Protein AF-A0A9D9Y872-F1 (afdb_monomer_lite)

Radius of gyration: 35.46 Å; chains: 1; bounding box: 82×19×94 Å

Secondary structure (DSSP, 8-state):
-HHHHHHHHHHHHHHHHHHHHHHHHHSTTSHHHHHHHHHHHHHHHHHHHHHHHHHHHHHHHHHHHHH-HHHHHHHHHHHS----TT--------

Sequence (94 aa):
MRYVWSRFIVMVLAIEGAGFVLYYNFGPRGIQKLQELQNIKVATQADIIKIQQENDSLKEQIEEWKTDLFLQEKFAREKLAMQKENETIYFIKN

Structure (mmCIF, N/CA/C/O backbone):
data_AF-A0A9D9Y872-F1
#
_entry.id   AF-A0A9D9Y872-F1
#
loop_
_atom_site.group_PDB
_atom_site.id
_atom_site.type_symbol
_atom_site.label_atom_id
_atom_site.label_alt_id
_atom_site.label_comp_id
_atom_site.label_asym_id
_atom_site.label_entity_id
_atom_site.label_seq_id
_atom_site.pdbx_PDB_ins_code
_atom_site.Cartn_x
_atom_site.Cartn_y
_atom_site.Cartn_z
_atom_site.occupancy
_atom_site.B_iso_or_equiv
_atom_site.auth_seq_id
_atom_site.auth_comp_id
_atom_site.auth_asym_id
_atom_site.auth_atom_id
_atom_site.pdbx_PDB_model_num
ATOM 1 N N . MET A 1 1 ? 40.125 -0.624 -48.413 1.00 60.12 1 MET A N 1
ATOM 2 C CA . MET A 1 1 ? 40.307 -0.260 -46.984 1.00 60.12 1 MET A CA 1
ATOM 3 C C . MET A 1 1 ? 39.238 0.689 -46.435 1.00 60.12 1 MET A C 1
ATOM 5 O O . MET A 1 1 ? 38.715 0.394 -45.370 1.00 60.12 1 MET A O 1
ATOM 9 N N . ARG A 1 2 ? 38.846 1.770 -47.134 1.00 69.19 2 ARG A N 1
ATOM 10 C CA . ARG A 1 2 ? 37.881 2.779 -46.628 1.00 69.19 2 ARG A CA 1
ATOM 11 C C . ARG A 1 2 ? 36.504 2.221 -46.202 1.00 69.19 2 ARG A C 1
ATOM 13 O O . ARG A 1 2 ? 35.942 2.666 -45.210 1.00 69.19 2 ARG A O 1
ATOM 20 N N . TYR A 1 3 ? 36.000 1.199 -46.898 1.00 71.56 3 TYR A N 1
ATOM 21 C CA . TYR A 1 3 ? 34.716 0.550 -46.582 1.00 71.56 3 TYR A CA 1
ATOM 22 C C . TYR A 1 3 ? 34.740 -0.333 -45.323 1.00 71.56 3 TYR A C 1
ATOM 24 O O . TYR A 1 3 ? 33.711 -0.507 -44.681 1.00 71.56 3 TYR A O 1
ATOM 32 N N . VAL A 1 4 ? 35.901 -0.878 -44.944 1.00 80.94 4 VAL A N 1
ATOM 33 C CA . VAL A 1 4 ? 36.021 -1.759 -43.765 1.00 80.94 4 VAL A CA 1
ATOM 34 C C . VAL A 1 4 ? 35.938 -0.937 -42.478 1.00 80.94 4 VAL A C 1
ATOM 36 O O . VAL A 1 4 ? 35.230 -1.310 -41.550 1.00 80.94 4 VAL A O 1
ATOM 39 N N . TRP A 1 5 ? 36.572 0.238 -42.473 1.00 80.19 5 TRP A N 1
ATOM 40 C CA . TRP A 1 5 ? 36.513 1.199 -41.370 1.00 80.19 5 TRP A CA 1
ATOM 41 C C . TRP A 1 5 ? 35.103 1.741 -41.125 1.00 80.19 5 TRP A C 1
ATOM 43 O O . TRP A 1 5 ? 34.650 1.788 -39.985 1.00 80.19 5 TRP A O 1
ATOM 53 N N . SER A 1 6 ? 34.372 2.076 -42.192 1.00 85.06 6 SER A N 1
ATOM 54 C CA . SER A 1 6 ? 32.980 2.527 -42.076 1.00 85.06 6 SER A CA 1
ATOM 55 C C . SER A 1 6 ? 32.075 1.454 -41.456 1.00 85.06 6 SER A C 1
ATOM 57 O O . SER A 1 6 ? 31.276 1.767 -40.577 1.00 85.06 6 SER A O 1
ATOM 59 N N . ARG 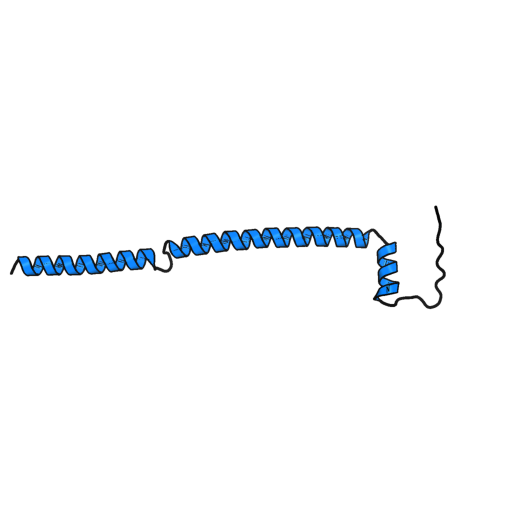A 1 7 ? 32.244 0.179 -41.832 1.00 88.69 7 ARG A N 1
ATOM 60 C CA . ARG A 1 7 ? 31.471 -0.934 -41.250 1.00 88.69 7 ARG A CA 1
ATOM 61 C C . ARG A 1 7 ? 31.799 -1.172 -39.777 1.00 88.69 7 ARG A C 1
ATOM 63 O O . ARG A 1 7 ? 30.896 -1.486 -39.010 1.00 88.69 7 ARG A O 1
ATOM 70 N N . PHE A 1 8 ? 33.057 -0.992 -39.380 1.00 91.50 8 PHE A N 1
ATOM 71 C CA . PHE A 1 8 ? 33.464 -1.074 -37.976 1.00 91.50 8 PHE A CA 1
ATOM 72 C C . PHE A 1 8 ? 32.809 0.013 -37.121 1.00 91.50 8 PHE A C 1
ATOM 74 O O . PHE A 1 8 ? 32.233 -0.299 -36.084 1.00 91.50 8 PHE A O 1
ATOM 81 N N . ILE A 1 9 ? 32.827 1.266 -37.584 1.00 92.38 9 ILE A N 1
ATOM 82 C CA . ILE A 1 9 ? 32.211 2.392 -36.864 1.00 92.38 9 ILE A CA 1
ATOM 83 C C . ILE A 1 9 ? 30.702 2.173 -36.696 1.00 92.38 9 ILE A C 1
ATOM 85 O O . ILE A 1 9 ? 30.167 2.368 -35.608 1.00 92.38 9 ILE A O 1
ATOM 89 N N . VAL A 1 10 ? 30.018 1.706 -37.745 1.00 92.88 10 VAL A N 1
ATOM 90 C CA . VAL A 1 10 ? 28.579 1.403 -37.677 1.00 92.88 10 VAL A CA 1
ATOM 91 C C . VAL A 1 10 ? 28.287 0.270 -36.689 1.00 92.88 10 VAL A C 1
ATOM 93 O O . VAL A 1 10 ? 27.307 0.355 -35.957 1.00 92.88 10 VAL A O 1
ATOM 96 N N . MET A 1 11 ? 29.132 -0.764 -36.619 1.00 93.31 11 MET A N 1
ATOM 97 C CA . MET A 1 11 ? 28.958 -1.847 -35.643 1.00 93.31 11 MET A CA 1
ATOM 98 C C . MET A 1 11 ? 29.124 -1.362 -34.200 1.00 93.31 11 MET A C 1
ATOM 100 O O . MET A 1 11 ? 28.323 -1.739 -33.350 1.00 93.31 11 MET A O 1
ATOM 104 N N . VAL A 1 12 ? 30.103 -0.497 -33.922 1.00 94.56 12 VAL A N 1
ATOM 105 C CA . VAL A 1 12 ? 30.284 0.075 -32.575 1.00 94.56 12 VAL A CA 1
ATOM 106 C C . VAL A 1 12 ? 29.079 0.932 -32.182 1.00 94.56 12 VAL A C 1
ATOM 108 O O . VAL A 1 12 ? 28.514 0.729 -31.111 1.00 94.56 12 VAL A O 1
ATOM 111 N N . LEU A 1 13 ? 28.614 1.808 -33.077 1.00 94.12 13 LEU A N 1
ATOM 112 C CA . LEU A 1 13 ? 27.431 2.638 -32.827 1.00 94.12 13 LEU A CA 1
ATOM 113 C C . LEU A 1 13 ? 26.158 1.805 -32.632 1.00 94.12 13 LEU A C 1
ATOM 115 O O . LEU A 1 13 ? 25.322 2.142 -31.798 1.00 94.12 13 LEU A O 1
ATOM 119 N N . ALA A 1 14 ? 26.008 0.705 -33.371 1.00 94.00 14 ALA A N 1
ATOM 120 C CA . ALA A 1 14 ? 24.878 -0.202 -33.199 1.00 94.00 14 ALA A CA 1
ATOM 121 C C . ALA A 1 14 ? 24.899 -0.888 -31.823 1.00 94.00 14 ALA A C 1
ATOM 123 O O . ALA A 1 14 ? 23.849 -1.034 -31.200 1.00 94.00 14 ALA A O 1
ATOM 124 N N . ILE A 1 15 ? 26.081 -1.274 -31.331 1.00 95.00 15 ILE A N 1
ATOM 125 C CA . ILE A 1 15 ? 26.245 -1.887 -30.007 1.00 95.00 15 ILE A CA 1
ATOM 126 C C . ILE A 1 15 ? 25.946 -0.872 -28.899 1.00 95.00 15 ILE A C 1
ATOM 128 O O . ILE A 1 15 ? 25.200 -1.191 -27.975 1.00 95.00 15 ILE A O 1
ATOM 132 N N . GLU A 1 16 ? 26.464 0.353 -29.000 1.00 93.19 16 GLU A N 1
ATOM 133 C CA . GLU A 1 16 ? 26.164 1.417 -28.033 1.00 93.19 16 GLU A CA 1
ATOM 134 C C . GLU A 1 16 ? 24.677 1.780 -28.033 1.00 93.19 16 GLU A C 1
ATOM 136 O O . GLU A 1 16 ? 24.062 1.878 -26.971 1.00 93.19 16 GLU A O 1
ATOM 141 N N . GLY A 1 17 ? 24.070 1.902 -29.217 1.00 93.31 17 GLY A N 1
ATOM 142 C CA . GLY A 1 17 ? 22.640 2.158 -29.358 1.00 93.31 17 GLY A CA 1
ATOM 143 C C . GLY A 1 17 ? 21.790 1.046 -28.742 1.00 93.31 17 GLY A C 1
ATOM 144 O O . GLY A 1 17 ? 20.854 1.325 -27.993 1.00 93.31 17 GLY A O 1
ATOM 145 N N . ALA A 1 18 ? 22.145 -0.218 -28.983 1.00 92.31 18 ALA A N 1
ATOM 146 C CA . ALA A 1 18 ? 21.470 -1.357 -28.368 1.00 92.31 18 ALA A CA 1
ATOM 147 C C . ALA A 1 18 ? 21.633 -1.361 -26.838 1.00 92.31 18 ALA A C 1
ATOM 149 O O . ALA A 1 18 ? 20.656 -1.567 -26.117 1.00 92.31 18 ALA A O 1
ATOM 150 N N . GLY A 1 19 ? 22.837 -1.069 -26.336 1.00 89.94 19 GLY A N 1
ATOM 151 C CA . GLY A 1 19 ? 23.107 -0.935 -24.905 1.00 89.94 19 GLY A CA 1
ATOM 152 C C . GLY A 1 19 ? 22.272 0.170 -24.257 1.00 89.94 19 GLY A C 1
ATOM 153 O O . GLY A 1 19 ? 21.685 -0.042 -23.197 1.00 89.94 19 GLY A O 1
ATOM 154 N N . PHE A 1 20 ? 22.139 1.317 -24.925 1.00 88.19 20 PHE A N 1
ATOM 155 C CA . PHE A 1 20 ? 21.313 2.428 -24.458 1.00 88.19 20 PHE A CA 1
ATOM 156 C C . PHE A 1 20 ? 19.828 2.055 -24.401 1.00 88.19 20 PHE A C 1
ATOM 158 O O . PHE A 1 20 ? 19.166 2.327 -23.401 1.00 88.19 20 PHE A O 1
ATOM 165 N N . VAL A 1 21 ? 19.302 1.381 -25.429 1.00 86.25 21 VAL A N 1
ATOM 166 C CA . VAL A 1 21 ? 17.900 0.932 -25.462 1.00 86.25 21 VAL A CA 1
ATOM 167 C C . VAL A 1 21 ? 17.615 -0.084 -24.357 1.00 86.25 21 VAL A C 1
ATOM 169 O O . VAL A 1 21 ? 16.592 0.027 -23.674 1.00 86.25 21 VAL A O 1
ATOM 172 N N . LEU A 1 22 ? 18.514 -1.046 -24.140 1.00 85.38 22 LEU A N 1
ATOM 173 C CA . LEU A 1 22 ? 18.375 -2.031 -23.067 1.00 85.38 22 LEU A CA 1
ATOM 174 C C . LEU A 1 22 ? 18.439 -1.368 -21.690 1.00 85.38 22 LEU A C 1
ATOM 176 O O . LEU A 1 22 ? 17.587 -1.638 -20.848 1.00 85.38 22 LEU A O 1
ATOM 180 N N . TYR A 1 23 ? 19.386 -0.455 -21.474 1.00 83.62 23 TYR A N 1
ATOM 181 C CA . TYR A 1 23 ? 19.506 0.276 -20.215 1.00 83.62 23 TYR A CA 1
ATOM 182 C C . TYR A 1 23 ? 18.311 1.203 -19.955 1.00 83.62 23 TYR A C 1
ATOM 184 O O . TYR A 1 23 ? 17.854 1.326 -18.823 1.00 83.62 23 TYR A O 1
ATOM 192 N N . TYR A 1 24 ? 17.754 1.829 -20.991 1.00 81.31 24 TYR A N 1
ATOM 193 C CA . TYR A 1 24 ? 16.576 2.684 -20.857 1.00 81.31 24 TYR A CA 1
ATOM 194 C C . TYR A 1 24 ? 15.313 1.885 -20.493 1.00 81.31 24 TYR A C 1
ATOM 196 O O . TYR A 1 24 ? 14.514 2.329 -19.668 1.00 81.31 24 TYR A O 1
ATOM 204 N N . ASN A 1 25 ? 15.144 0.687 -21.066 1.00 76.00 25 ASN A N 1
ATOM 205 C CA . ASN A 1 25 ? 13.982 -0.163 -20.796 1.00 76.00 25 ASN A CA 1
ATOM 206 C C . ASN A 1 25 ? 14.102 -0.949 -19.479 1.00 76.00 25 ASN A C 1
ATOM 208 O O . ASN A 1 25 ? 13.146 -0.976 -18.707 1.00 76.00 25 ASN A O 1
ATOM 212 N N . PHE A 1 26 ? 15.264 -1.554 -19.213 1.00 77.12 26 PHE A N 1
ATOM 213 C CA . PHE A 1 26 ? 15.499 -2.466 -18.081 1.00 77.12 26 PHE A CA 1
ATOM 214 C C . PHE A 1 26 ? 16.341 -1.860 -16.952 1.00 77.12 26 PHE A C 1
ATOM 216 O O . PHE A 1 26 ? 16.674 -2.540 -15.982 1.00 77.12 26 PHE A O 1
ATOM 223 N N . GLY A 1 27 ? 16.723 -0.589 -17.061 1.00 75.69 27 GLY A N 1
ATOM 224 C CA . GLY A 1 27 ? 17.487 0.085 -16.023 1.00 75.69 27 GLY A CA 1
ATOM 225 C C . GLY A 1 27 ? 16.677 0.309 -14.740 1.00 75.69 27 GLY A C 1
ATOM 226 O O . GLY A 1 27 ? 15.445 0.331 -14.756 1.00 75.69 27 GLY A O 1
ATOM 227 N N . PRO A 1 28 ? 17.355 0.585 -13.615 1.00 66.44 28 PRO A N 1
ATOM 228 C CA . PRO A 1 28 ? 16.722 0.801 -12.308 1.00 66.44 28 PRO A CA 1
ATOM 229 C C . PRO A 1 28 ? 15.787 2.025 -12.248 1.00 66.44 28 PRO A C 1
ATOM 231 O O . PRO A 1 28 ? 15.022 2.169 -11.299 1.00 66.44 28 PRO A O 1
ATOM 234 N N . ARG A 1 29 ? 15.837 2.910 -13.252 1.00 68.19 29 ARG A N 1
ATOM 235 C CA . ARG A 1 29 ? 14.922 4.053 -13.438 1.00 68.19 29 ARG A CA 1
ATOM 236 C C . ARG A 1 29 ? 14.071 3.931 -14.710 1.00 68.19 29 ARG A C 1
ATOM 238 O O . ARG A 1 29 ? 13.550 4.931 -15.192 1.00 68.19 29 ARG A O 1
ATOM 245 N N . GLY A 1 30 ? 13.989 2.732 -15.284 1.00 73.62 30 GLY A N 1
ATOM 246 C CA . GLY A 1 30 ? 13.246 2.473 -16.510 1.00 73.62 30 GLY A CA 1
ATOM 247 C C . GLY A 1 30 ? 11.735 2.612 -16.328 1.00 73.62 30 GLY A C 1
ATOM 248 O O . GLY A 1 30 ? 11.209 2.678 -15.212 1.00 73.62 30 GLY A O 1
ATOM 249 N N . ILE A 1 31 ? 11.025 2.611 -17.455 1.00 74.56 31 ILE A N 1
ATOM 250 C CA . ILE A 1 31 ? 9.561 2.761 -17.521 1.00 74.56 31 ILE A CA 1
ATOM 251 C C . ILE A 1 31 ? 8.848 1.684 -16.688 1.00 74.56 31 ILE A C 1
ATOM 253 O O . ILE A 1 31 ? 7.857 1.976 -16.020 1.00 74.56 31 ILE A O 1
ATOM 257 N N . GLN A 1 32 ? 9.389 0.463 -16.655 1.00 77.81 32 GLN A N 1
ATOM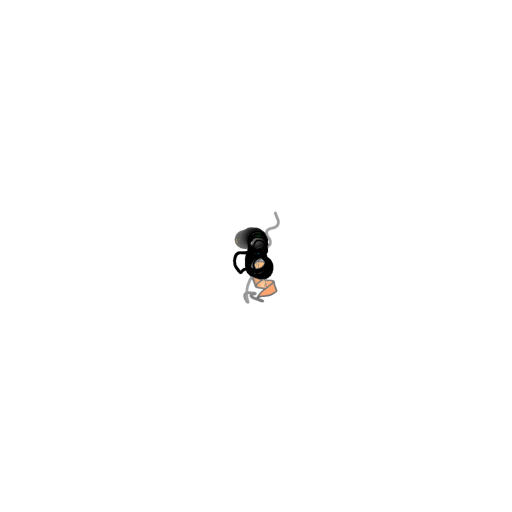 258 C CA . GLN A 1 32 ? 8.846 -0.630 -15.843 1.00 77.81 32 GLN A CA 1
ATOM 259 C C . GLN A 1 32 ? 8.845 -0.293 -14.349 1.00 77.81 32 GLN A C 1
ATOM 261 O O . GLN A 1 32 ? 7.853 -0.537 -13.664 1.00 77.81 32 GLN A O 1
ATOM 266 N N . LYS A 1 33 ? 9.917 0.332 -13.842 1.00 81.25 33 LYS A N 1
ATOM 267 C CA . LYS A 1 33 ? 9.999 0.682 -12.422 1.00 81.25 33 LYS A CA 1
ATOM 268 C C . LYS A 1 33 ? 9.014 1.785 -12.055 1.00 81.25 33 LYS A C 1
ATOM 270 O O . LYS A 1 33 ? 8.444 1.750 -10.970 1.00 81.25 33 LYS A O 1
ATOM 275 N N . LEU A 1 34 ? 8.779 2.734 -12.962 1.00 82.94 34 LEU A N 1
ATOM 276 C CA . LEU A 1 34 ? 7.762 3.771 -12.777 1.00 82.94 34 LEU A CA 1
ATOM 277 C C . LEU A 1 34 ? 6.353 3.174 -12.692 1.00 82.94 34 LEU A C 1
ATOM 279 O O . LEU A 1 34 ? 5.589 3.566 -11.814 1.00 82.94 34 LEU A O 1
ATOM 283 N N . GLN A 1 35 ? 6.029 2.200 -13.547 1.00 84.56 35 GLN A N 1
ATOM 284 C CA . GLN A 1 35 ? 4.747 1.491 -13.482 1.00 84.56 35 GLN A CA 1
ATOM 285 C C . GLN A 1 35 ? 4.606 0.685 -12.186 1.00 84.56 35 GLN A C 1
ATOM 287 O O . GLN A 1 35 ? 3.565 0.744 -11.538 1.00 84.56 35 GLN A O 1
ATOM 292 N N . GLU A 1 36 ? 5.660 -0.016 -11.765 1.00 87.31 36 GLU A N 1
ATOM 293 C CA . GLU A 1 36 ? 5.679 -0.746 -10.494 1.00 87.31 36 GLU A CA 1
ATOM 294 C C . GLU A 1 36 ? 5.454 0.201 -9.304 1.00 87.31 36 GLU A C 1
ATOM 296 O O . GLU A 1 36 ? 4.580 -0.041 -8.477 1.00 87.31 36 GLU A O 1
ATOM 301 N N . LEU A 1 37 ? 6.174 1.327 -9.257 1.00 86.75 37 LEU A N 1
ATOM 302 C CA . LEU A 1 37 ? 6.014 2.363 -8.231 1.00 86.75 37 LEU A CA 1
ATOM 303 C C . LEU A 1 37 ? 4.598 2.946 -8.215 1.00 86.75 37 LEU A C 1
ATOM 305 O O . LEU A 1 37 ? 4.042 3.183 -7.143 1.00 86.75 37 LEU A O 1
ATOM 309 N N . GLN A 1 38 ? 4.002 3.169 -9.386 1.00 90.00 38 GLN A N 1
ATOM 310 C CA . GLN A 1 38 ? 2.636 3.667 -9.492 1.00 90.00 38 GLN A CA 1
ATOM 311 C C . GLN A 1 38 ? 1.623 2.644 -8.969 1.00 90.00 38 GLN A C 1
ATOM 313 O O . GLN A 1 38 ? 0.733 3.014 -8.204 1.00 90.00 38 GLN A O 1
ATOM 318 N N . ASN A 1 39 ? 1.788 1.367 -9.313 1.00 90.88 39 ASN A N 1
ATOM 319 C CA . ASN A 1 39 ? 0.931 0.291 -8.818 1.00 90.88 39 ASN A CA 1
ATOM 320 C C . ASN A 1 39 ? 1.054 0.126 -7.300 1.00 90.88 39 ASN A C 1
ATOM 322 O O . ASN A 1 39 ? 0.036 0.032 -6.619 1.00 90.88 39 ASN A O 1
ATOM 326 N N . ILE A 1 40 ? 2.278 0.169 -6.761 1.00 92.75 40 ILE A N 1
ATOM 327 C CA . ILE A 1 40 ? 2.522 0.136 -5.312 1.00 92.75 40 ILE A CA 1
ATOM 328 C C . ILE A 1 40 ? 1.826 1.318 -4.640 1.00 92.75 40 ILE A C 1
ATOM 330 O O . ILE A 1 40 ? 1.099 1.124 -3.673 1.00 92.75 40 ILE A O 1
ATOM 334 N N . LYS A 1 41 ? 1.970 2.533 -5.180 1.00 93.31 41 LYS A N 1
ATOM 335 C CA . LYS A 1 41 ? 1.305 3.722 -4.634 1.00 93.31 41 LYS A CA 1
ATOM 336 C C . LYS A 1 41 ? -0.215 3.548 -4.578 1.00 93.31 41 LYS A C 1
ATOM 338 O O . LYS A 1 41 ? -0.822 3.888 -3.568 1.00 93.31 41 LYS A O 1
ATOM 343 N N . VAL A 1 42 ? -0.825 3.041 -5.650 1.00 94.19 42 VAL A N 1
ATOM 344 C CA . VAL A 1 42 ? -2.277 2.805 -5.707 1.00 94.19 42 VAL A CA 1
ATOM 345 C C . VAL A 1 42 ? -2.700 1.747 -4.687 1.00 94.19 42 VAL A C 1
ATOM 347 O O . VAL A 1 42 ? -3.657 1.980 -3.952 1.00 94.19 42 VAL A O 1
ATOM 350 N N . ALA A 1 43 ? -1.974 0.631 -4.596 1.00 94.19 43 ALA A N 1
ATOM 351 C CA . ALA A 1 43 ? -2.254 -0.429 -3.629 1.00 94.19 43 ALA A CA 1
ATOM 352 C C . ALA A 1 43 ? -2.148 0.081 -2.184 1.00 94.19 43 ALA A C 1
ATOM 354 O O . ALA A 1 43 ? -3.094 -0.041 -1.415 1.00 94.19 43 ALA A O 1
ATOM 355 N N . THR A 1 44 ? -1.051 0.761 -1.842 1.00 93.50 44 THR A N 1
ATOM 356 C CA . THR A 1 44 ? -0.850 1.334 -0.505 1.00 93.50 44 THR A CA 1
ATOM 357 C C . THR A 1 44 ? -1.923 2.366 -0.163 1.00 93.50 44 THR A C 1
ATOM 359 O O . THR A 1 44 ? -2.395 2.415 0.968 1.00 93.50 44 THR A O 1
ATOM 362 N N . GLN A 1 45 ? -2.352 3.181 -1.129 1.00 94.44 45 GLN A N 1
ATOM 363 C CA . GLN A 1 45 ? -3.433 4.137 -0.902 1.00 94.44 45 GLN A CA 1
ATOM 364 C C . GLN A 1 45 ? -4.773 3.440 -0.626 1.00 94.44 45 GLN A C 1
ATOM 366 O O . GLN A 1 45 ? -5.530 3.903 0.229 1.00 94.44 45 GLN A O 1
ATOM 371 N N . ALA A 1 46 ? -5.065 2.342 -1.325 1.00 94.25 46 ALA A N 1
ATOM 372 C CA . ALA A 1 46 ? -6.254 1.534 -1.073 1.00 94.25 46 ALA A CA 1
ATOM 373 C C . ALA A 1 46 ? -6.212 0.893 0.324 1.00 94.25 46 ALA A C 1
ATOM 375 O O . ALA A 1 46 ? -7.207 0.947 1.046 1.00 94.25 46 ALA A O 1
ATOM 376 N N . ASP A 1 47 ? -5.053 0.376 0.736 1.00 94.31 47 ASP A N 1
ATOM 377 C CA . ASP A 1 47 ? -4.858 -0.199 2.070 1.00 94.31 47 ASP A CA 1
ATOM 378 C C . ASP A 1 47 ? -5.061 0.843 3.174 1.00 94.31 47 ASP A C 1
ATOM 380 O O . ASP A 1 47 ? -5.743 0.570 4.160 1.00 94.31 47 ASP A O 1
ATOM 384 N N . ILE A 1 48 ? -4.547 2.065 2.989 1.00 94.81 48 ILE A N 1
ATOM 385 C CA . ILE A 1 48 ? -4.777 3.177 3.925 1.00 94.81 48 ILE A CA 1
ATOM 386 C C . ILE A 1 48 ? -6.274 3.446 4.080 1.00 94.81 48 ILE A C 1
ATOM 388 O O . ILE A 1 48 ? -6.757 3.560 5.204 1.00 94.81 48 ILE A O 1
ATOM 392 N N . ILE A 1 49 ? -7.017 3.533 2.972 1.00 95.25 49 ILE A N 1
ATOM 393 C CA . ILE A 1 49 ? -8.463 3.796 3.013 1.00 95.25 49 ILE A CA 1
ATOM 394 C C . ILE A 1 49 ? -9.190 2.670 3.750 1.00 95.25 49 ILE A C 1
ATOM 396 O O . ILE A 1 49 ? -10.027 2.946 4.608 1.00 95.25 49 ILE A O 1
ATOM 400 N N . LYS A 1 50 ? -8.847 1.414 3.459 1.00 95.06 50 LYS A N 1
ATOM 401 C CA . LYS A 1 50 ? -9.453 0.250 4.108 1.00 95.06 50 LYS A CA 1
ATOM 402 C C . LYS A 1 50 ? -9.199 0.249 5.617 1.00 95.06 50 LYS A C 1
ATOM 404 O O . LYS A 1 50 ? -10.139 0.128 6.395 1.00 95.06 50 LYS A O 1
ATOM 409 N N . ILE A 1 51 ? -7.949 0.444 6.032 1.00 94.88 51 ILE A N 1
ATOM 410 C CA . ILE A 1 51 ? -7.569 0.487 7.451 1.00 94.88 51 ILE A CA 1
ATOM 411 C C . ILE A 1 51 ? -8.254 1.659 8.162 1.00 94.88 51 ILE A C 1
ATOM 413 O O . ILE A 1 51 ? -8.664 1.531 9.314 1.00 94.88 51 ILE A O 1
ATOM 417 N N . GLN A 1 52 ? -8.396 2.801 7.489 1.00 94.38 52 GLN A N 1
ATOM 418 C CA . GLN A 1 52 ? -9.088 3.957 8.048 1.00 94.38 52 GLN A CA 1
ATOM 419 C C . GLN A 1 52 ? -10.569 3.647 8.304 1.00 94.38 52 GLN A C 1
ATOM 421 O O . GLN A 1 52 ? -11.063 3.914 9.395 1.00 94.38 52 GLN A O 1
ATOM 426 N N . GLN A 1 53 ? -11.246 3.015 7.341 1.00 94.31 53 GLN A N 1
ATOM 427 C CA . GLN A 1 53 ? -12.642 2.588 7.484 1.00 94.31 53 GLN A CA 1
ATOM 428 C C . GLN A 1 53 ? -12.825 1.565 8.611 1.00 94.31 53 GLN A C 1
ATOM 430 O O . GLN A 1 53 ? -13.769 1.673 9.392 1.00 94.31 53 GLN A O 1
ATOM 435 N N . GLU A 1 54 ? -11.912 0.598 8.732 1.00 94.12 54 GLU A N 1
ATOM 436 C CA . GLU A 1 54 ? -11.921 -0.370 9.834 1.00 94.12 54 GLU A CA 1
ATOM 437 C C . GLU A 1 54 ? -11.750 0.328 11.189 1.00 94.12 54 GLU A C 1
ATOM 439 O O . GLU A 1 54 ? -12.484 0.037 12.131 1.00 94.12 54 GLU A O 1
ATOM 444 N N . ASN A 1 55 ? -10.834 1.294 11.286 1.00 94.44 55 ASN A N 1
ATOM 445 C CA . ASN A 1 55 ? -10.643 2.088 12.499 1.00 94.44 55 ASN A CA 1
ATOM 446 C C . ASN A 1 55 ? -11.896 2.875 12.885 1.00 94.44 55 ASN A C 1
ATOM 448 O O . ASN A 1 55 ? -12.255 2.914 14.061 1.00 94.44 55 ASN A O 1
ATOM 452 N N . ASP A 1 56 ? -12.541 3.518 11.916 1.00 93.44 56 ASP A N 1
ATOM 453 C CA . ASP A 1 56 ? -13.728 4.328 12.176 1.00 93.44 56 ASP A CA 1
ATOM 454 C C . ASP A 1 56 ? -14.906 3.442 12.613 1.00 93.44 56 ASP A C 1
ATOM 456 O O . ASP A 1 56 ? -15.558 3.750 13.610 1.00 93.44 56 ASP A O 1
ATOM 460 N N . SER A 1 57 ? -15.093 2.279 11.980 1.00 92.00 57 SER A N 1
ATOM 461 C CA . SER A 1 57 ? -16.096 1.291 12.404 1.00 92.00 57 SER A CA 1
ATOM 462 C C . SER A 1 57 ? -15.818 0.723 13.799 1.00 92.00 57 SER A C 1
ATOM 464 O O . SER A 1 57 ? -16.736 0.559 14.602 1.00 92.00 57 SER A O 1
ATOM 466 N N . LEU A 1 58 ? -14.558 0.423 14.121 1.00 90.88 58 LEU A N 1
ATOM 467 C CA . LEU A 1 58 ? -14.186 -0.067 15.450 1.00 90.88 58 LEU A CA 1
ATOM 468 C C . LEU A 1 58 ? -14.392 1.002 16.525 1.00 90.88 58 LEU A C 1
ATOM 470 O O . LEU A 1 58 ? -14.809 0.681 17.634 1.00 90.88 58 LEU A O 1
ATOM 474 N N . LYS A 1 59 ? -14.125 2.273 16.213 1.00 89.31 59 LYS A N 1
ATOM 475 C CA . LYS A 1 59 ? -14.407 3.383 17.129 1.00 89.31 59 LYS A CA 1
ATOM 476 C C . LYS A 1 59 ? -15.896 3.530 17.391 1.00 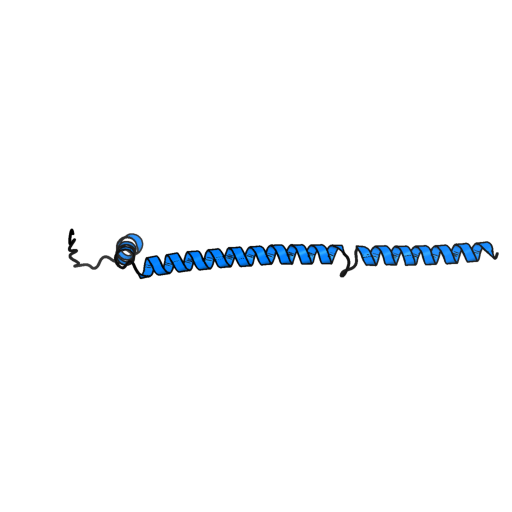89.31 59 LYS A C 1
ATOM 478 O O . LYS A 1 59 ? -16.267 3.706 18.544 1.00 89.31 59 LYS A O 1
ATOM 483 N N . GLU A 1 60 ? -16.724 3.431 16.358 1.00 86.69 60 GLU A N 1
ATOM 484 C CA . GLU A 1 60 ? -18.180 3.472 16.504 1.00 86.69 60 GLU A CA 1
ATOM 485 C C . GLU A 1 60 ? -18.668 2.342 17.419 1.00 86.69 60 GLU A C 1
ATOM 487 O O . GLU A 1 60 ? -19.337 2.611 18.413 1.00 86.69 60 GLU A O 1
ATOM 492 N N . GLN A 1 61 ? -18.196 1.111 17.196 1.00 84.12 61 GLN A N 1
ATOM 493 C CA . GLN A 1 61 ? -18.480 -0.024 18.080 1.00 84.12 61 GLN A CA 1
ATOM 494 C C . GLN A 1 61 ? -18.014 0.234 19.521 1.00 84.12 61 GLN A C 1
ATOM 496 O O . GLN A 1 61 ? -18.731 -0.067 20.468 1.00 84.12 61 GLN A O 1
ATOM 501 N N . ILE A 1 62 ? -16.828 0.811 19.726 1.00 84.00 62 ILE A N 1
ATOM 502 C CA . ILE A 1 62 ? -16.346 1.151 21.072 1.00 84.00 62 ILE A CA 1
ATOM 503 C C . ILE A 1 62 ? -17.258 2.183 21.743 1.00 84.00 62 ILE A C 1
ATOM 505 O O . ILE A 1 62 ? -17.534 2.056 22.933 1.00 84.00 62 ILE A O 1
ATOM 509 N N . GLU A 1 63 ? -17.711 3.204 21.020 1.00 82.12 63 GLU A N 1
ATOM 510 C CA . GLU A 1 63 ? -18.599 4.227 21.578 1.00 82.12 63 GLU A CA 1
ATOM 511 C C . GLU A 1 63 ? -19.998 3.674 21.889 1.00 82.12 63 GLU A C 1
ATOM 513 O O . GLU A 1 63 ? -20.544 3.982 22.952 1.00 82.12 63 GLU A O 1
ATOM 518 N N . GLU A 1 64 ? -20.535 2.777 21.057 1.00 78.38 64 GLU A N 1
ATOM 519 C CA . GLU A 1 64 ? -21.757 2.017 21.361 1.00 78.38 64 GLU A CA 1
ATOM 520 C C . GLU A 1 64 ? -21.593 1.185 22.644 1.00 78.38 64 GLU A C 1
ATOM 522 O O . GLU A 1 64 ? -22.413 1.254 23.560 1.00 78.38 64 GLU A O 1
ATOM 527 N N . TRP A 1 65 ? -20.478 0.461 22.773 1.00 71.44 65 TRP A N 1
ATOM 528 C CA . TRP A 1 65 ? -20.170 -0.321 23.974 1.00 71.44 65 TRP A CA 1
ATOM 529 C C . TRP A 1 65 ? -19.943 0.544 25.218 1.00 71.44 65 TRP A C 1
ATOM 531 O O . TRP A 1 65 ? -20.191 0.095 26.337 1.00 71.44 65 TRP A O 1
ATOM 541 N N . LYS A 1 66 ? -19.449 1.777 25.066 1.00 69.00 66 LYS A N 1
ATOM 542 C CA . LYS A 1 66 ? -19.248 2.711 26.184 1.00 69.00 66 LYS A CA 1
ATOM 543 C C . LYS A 1 66 ? -20.548 3.309 26.700 1.00 69.00 66 LYS A C 1
ATOM 545 O O . LYS A 1 66 ? -20.653 3.557 27.899 1.00 69.00 66 LYS A O 1
ATOM 550 N N . THR A 1 67 ? -21.492 3.582 25.807 1.00 69.50 67 THR A N 1
ATOM 551 C CA . THR A 1 67 ? -22.755 4.245 26.149 1.00 69.50 67 THR A CA 1
ATOM 552 C C . THR A 1 67 ? -23.795 3.281 26.706 1.00 69.50 67 THR A C 1
ATOM 554 O O . THR A 1 67 ? -24.635 3.698 27.504 1.00 69.50 67 THR A O 1
ATOM 557 N N . ASP A 1 68 ? -23.705 1.993 26.379 1.00 71.88 68 ASP A N 1
ATOM 558 C CA . ASP A 1 68 ? -24.624 0.984 26.890 1.00 71.88 68 ASP A CA 1
ATOM 559 C C . ASP A 1 68 ? -24.079 0.279 28.149 1.00 71.88 68 ASP A C 1
ATOM 561 O O . ASP A 1 68 ? -23.422 -0.767 28.103 1.00 71.88 68 ASP A O 1
ATOM 565 N N . LEU A 1 69 ? -24.372 0.872 29.313 1.00 68.88 69 LEU A N 1
ATOM 566 C CA . LEU A 1 69 ? -24.029 0.322 30.632 1.00 68.88 69 LEU A CA 1
ATOM 567 C C . LEU A 1 69 ? -24.541 -1.120 30.817 1.00 68.88 69 LEU A C 1
ATOM 569 O O . LEU A 1 69 ? -23.889 -1.933 31.472 1.00 68.88 69 LEU A O 1
ATOM 573 N N . PHE A 1 70 ? -25.690 -1.445 30.217 1.00 70.44 70 PHE A N 1
ATOM 574 C CA . PHE A 1 70 ? -26.298 -2.768 30.309 1.00 70.44 70 PHE A CA 1
ATOM 575 C C . PHE A 1 70 ? -25.494 -3.810 29.523 1.00 70.44 70 PHE A C 1
ATOM 577 O O . PHE A 1 70 ? -25.306 -4.932 30.002 1.00 70.44 70 PHE A O 1
ATOM 584 N N . LEU A 1 71 ? -24.950 -3.447 28.357 1.00 69.75 71 LEU A N 1
ATOM 585 C CA . LEU A 1 71 ? -24.066 -4.336 27.596 1.00 69.75 71 LEU A CA 1
ATOM 586 C C . LEU A 1 71 ? -22.742 -4.596 28.322 1.00 69.75 71 LEU A C 1
ATOM 588 O O . LEU A 1 71 ? -22.280 -5.740 28.339 1.00 69.75 71 LEU A O 1
ATOM 592 N N . GLN A 1 72 ? -22.164 -3.585 28.975 1.00 71.75 72 GLN A N 1
ATOM 593 C CA . GLN A 1 72 ? -20.945 -3.761 29.777 1.00 71.75 72 GLN A CA 1
ATOM 594 C C . GLN A 1 72 ? -21.164 -4.723 30.945 1.00 71.75 72 GLN A C 1
ATOM 596 O O . GLN A 1 72 ? -20.364 -5.633 31.177 1.00 71.75 72 GLN A O 1
ATOM 601 N N . GLU A 1 73 ? -22.272 -4.551 31.661 1.00 71.94 73 GLU A N 1
ATOM 602 C CA . GLU A 1 73 ? -22.633 -5.384 32.800 1.00 71.94 73 GLU A CA 1
ATOM 603 C C . GLU A 1 73 ? -22.942 -6.826 32.373 1.00 71.94 73 GLU A C 1
ATOM 605 O O . GLU A 1 73 ? -22.454 -7.781 32.984 1.00 71.94 73 GLU A O 1
ATOM 610 N N . LYS A 1 74 ? -23.674 -7.001 31.268 1.00 75.44 74 LYS A N 1
ATOM 611 C CA . LYS A 1 74 ? -23.936 -8.318 30.680 1.00 75.44 74 LYS A CA 1
ATOM 612 C C . LYS A 1 74 ? -22.641 -9.022 30.267 1.00 75.44 74 LYS A C 1
ATOM 614 O O . LYS A 1 74 ? -22.453 -10.192 30.598 1.00 75.44 74 LYS A O 1
ATOM 619 N N . PHE A 1 75 ? -21.724 -8.319 29.601 1.00 74.44 75 PHE A N 1
ATOM 620 C CA . PHE A 1 75 ? -20.435 -8.880 29.193 1.00 74.44 75 PHE A CA 1
ATOM 621 C C . PHE A 1 75 ? -19.579 -9.294 30.399 1.00 74.44 75 PHE A C 1
ATOM 623 O O . PHE A 1 75 ? -19.030 -10.396 30.412 1.00 74.44 75 PHE A O 1
ATOM 630 N N . ALA A 1 76 ? -19.502 -8.462 31.440 1.00 76.38 76 ALA A N 1
ATOM 631 C CA . ALA A 1 76 ? -18.763 -8.786 32.659 1.00 76.38 76 ALA A CA 1
ATOM 632 C C . ALA A 1 76 ? -19.319 -10.037 33.366 1.00 76.38 76 ALA A C 1
ATOM 634 O O . ALA A 1 76 ? -18.554 -10.904 33.796 1.00 76.38 76 ALA A O 1
ATOM 635 N N . ARG A 1 77 ? -20.647 -10.183 33.429 1.00 73.56 77 ARG A N 1
ATOM 636 C CA . ARG A 1 77 ? -21.295 -11.357 34.032 1.00 73.56 77 ARG A CA 1
ATOM 637 C C . ARG A 1 77 ? -21.085 -12.624 33.198 1.00 73.56 77 ARG A C 1
ATOM 639 O O . ARG A 1 77 ? -20.687 -13.649 33.741 1.00 73.56 77 ARG A O 1
ATOM 646 N N . GLU A 1 78 ? -21.323 -12.560 31.889 1.00 75.75 78 GLU A N 1
ATOM 647 C CA . GLU A 1 78 ? -21.328 -13.746 31.019 1.00 75.75 78 GLU A CA 1
ATOM 648 C C . GLU A 1 78 ? -1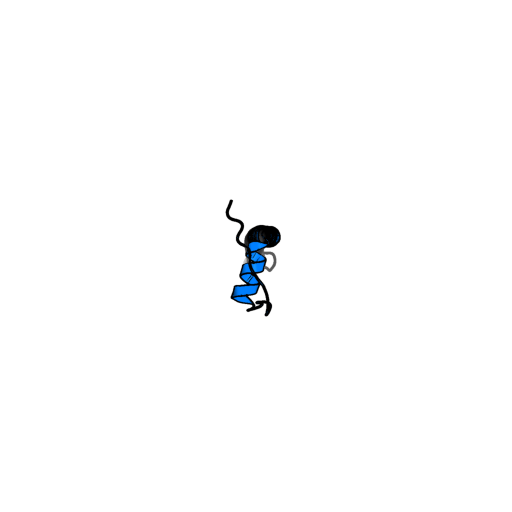9.927 -14.197 30.589 1.00 75.75 78 GLU A C 1
ATOM 650 O O . GLU A 1 78 ? -19.667 -15.395 30.488 1.00 75.75 78 GLU A O 1
ATOM 655 N N . LYS A 1 79 ? -19.019 -13.257 30.301 1.00 76.00 79 LYS A N 1
ATOM 656 C CA . LYS A 1 79 ? -17.689 -13.569 29.751 1.00 76.00 79 LYS A CA 1
ATOM 657 C C . LYS A 1 79 ? -16.588 -13.580 30.796 1.00 76.00 79 LYS A C 1
ATOM 659 O O . LYS A 1 79 ? -15.643 -14.347 30.643 1.00 76.00 79 LYS A O 1
ATOM 664 N N . LEU A 1 80 ? -16.698 -12.753 31.835 1.00 74.69 80 LEU A N 1
ATOM 665 C CA . LEU A 1 80 ? -15.681 -12.659 32.886 1.00 74.69 80 LEU A CA 1
ATOM 666 C C . LEU A 1 80 ? -16.074 -13.406 34.167 1.00 74.69 80 LEU A C 1
ATOM 668 O O . LEU A 1 80 ? -15.292 -13.407 35.113 1.00 74.69 80 LEU A O 1
ATOM 672 N N . ALA A 1 81 ? -17.262 -14.030 34.207 1.00 73.69 81 ALA A N 1
ATOM 673 C CA . ALA A 1 81 ? -17.826 -14.683 35.394 1.00 73.69 81 ALA A CA 1
ATOM 674 C C . ALA A 1 81 ? -17.789 -13.783 36.647 1.00 73.69 81 ALA A C 1
ATOM 676 O O . ALA A 1 81 ? -17.752 -14.261 37.781 1.00 73.69 81 ALA A O 1
ATOM 677 N N . MET A 1 82 ? -17.796 -12.461 36.443 1.00 69.06 82 MET A N 1
ATOM 678 C CA . MET A 1 82 ? -17.756 -11.466 37.506 1.00 69.06 82 MET A CA 1
ATOM 679 C C . MET A 1 82 ? -19.171 -11.245 38.033 1.00 69.06 82 MET A C 1
ATOM 681 O O . MET A 1 82 ? -19.795 -10.214 37.794 1.00 69.06 82 MET A O 1
ATOM 685 N N . GLN A 1 83 ? -19.702 -12.241 38.735 1.00 65.19 83 GLN A N 1
ATOM 686 C CA . GLN A 1 83 ? -20.932 -12.106 39.503 1.00 65.19 83 GLN A CA 1
ATOM 687 C C . GLN A 1 83 ? -20.547 -11.822 40.960 1.00 65.19 83 GLN A C 1
ATOM 689 O O . GLN A 1 83 ? -19.850 -12.618 41.586 1.00 65.19 83 GLN A O 1
ATOM 694 N N . LYS A 1 84 ? -20.941 -10.664 41.505 1.00 67.25 84 LYS A N 1
ATOM 695 C CA . LYS A 1 84 ? -20.697 -10.358 42.923 1.00 67.25 84 LYS A CA 1
ATOM 696 C C . LYS A 1 84 ? -21.497 -11.325 43.797 1.00 67.25 84 LYS A C 1
ATOM 698 O O . LYS A 1 84 ? -22.683 -11.524 43.554 1.00 67.25 84 LYS A O 1
ATOM 703 N N . GLU A 1 85 ? -20.869 -11.860 44.846 1.00 59.00 85 GLU A N 1
ATOM 704 C CA . GLU A 1 85 ? -21.427 -12.931 45.695 1.00 59.00 85 GLU A CA 1
ATOM 705 C C . GLU A 1 85 ? -22.733 -12.591 46.446 1.00 59.00 85 GLU A C 1
ATOM 707 O O . GLU A 1 85 ? -23.287 -13.473 47.083 1.00 59.00 85 GLU A O 1
ATOM 712 N N . ASN A 1 86 ? -23.280 -11.371 46.369 1.00 63.59 86 ASN A N 1
ATOM 713 C CA . ASN A 1 86 ? -24.518 -10.982 47.068 1.00 63.59 86 ASN A CA 1
ATOM 714 C C . ASN A 1 86 ? -25.316 -9.888 46.327 1.00 63.59 86 ASN A C 1
ATOM 716 O O . ASN A 1 86 ? -25.741 -8.903 46.930 1.00 63.59 86 ASN A O 1
ATOM 720 N N . GLU A 1 87 ? -25.472 -9.994 45.008 1.00 64.62 87 GLU A N 1
ATOM 721 C CA . GLU A 1 87 ? -26.128 -8.950 44.210 1.00 64.62 87 GLU A CA 1
ATOM 722 C C . GLU A 1 87 ? -27.591 -9.284 43.862 1.00 64.62 87 GLU A C 1
ATOM 724 O O . GLU A 1 87 ? -27.885 -10.359 43.340 1.00 64.62 87 GLU A O 1
ATOM 729 N N . THR A 1 88 ? -28.508 -8.343 44.120 1.00 60.41 88 THR A N 1
ATOM 730 C CA . THR A 1 88 ? -29.947 -8.458 43.813 1.00 60.41 88 THR A CA 1
ATOM 731 C C . THR A 1 88 ? -30.300 -7.531 42.651 1.00 60.41 88 THR A C 1
ATOM 733 O O . THR A 1 88 ? -30.142 -6.316 42.760 1.00 60.41 88 THR A O 1
ATOM 736 N N . ILE A 1 89 ? -30.788 -8.095 41.542 1.00 62.66 89 ILE A N 1
ATOM 737 C CA . ILE A 1 89 ? -31.105 -7.356 40.310 1.00 62.66 89 ILE A CA 1
ATOM 738 C C . ILE A 1 89 ? -32.581 -6.940 40.315 1.00 62.66 89 ILE A C 1
ATOM 740 O O . ILE A 1 89 ? -33.464 -7.780 40.490 1.00 62.66 89 ILE A O 1
ATOM 744 N N . TYR A 1 90 ? -32.854 -5.657 40.069 1.00 60.62 90 TYR A N 1
ATOM 745 C CA . TYR A 1 90 ? -34.209 -5.126 39.906 1.00 60.62 90 TYR A CA 1
ATOM 746 C C . TYR A 1 90 ? -34.484 -4.835 38.430 1.00 60.62 90 TYR A C 1
ATOM 748 O O . TYR A 1 90 ? -33.886 -3.935 37.846 1.00 60.62 90 TYR A O 1
ATOM 756 N N . PHE A 1 91 ? -35.419 -5.569 37.827 1.00 62.56 91 PHE A N 1
ATOM 757 C CA . PHE A 1 91 ? -35.931 -5.243 36.496 1.00 62.56 91 PHE A CA 1
ATOM 758 C C . PHE A 1 91 ? -37.087 -4.253 36.632 1.00 62.56 91 PHE A C 1
ATOM 760 O O . PHE A 1 91 ? -38.197 -4.632 37.008 1.00 62.56 91 PHE A O 1
ATOM 767 N N . ILE A 1 92 ? -36.837 -2.980 36.325 1.00 70.31 92 ILE A N 1
ATOM 768 C CA . ILE A 1 92 ? -37.907 -1.989 36.186 1.00 70.31 92 ILE A CA 1
ATOM 769 C C . ILE A 1 92 ? -38.462 -2.135 34.769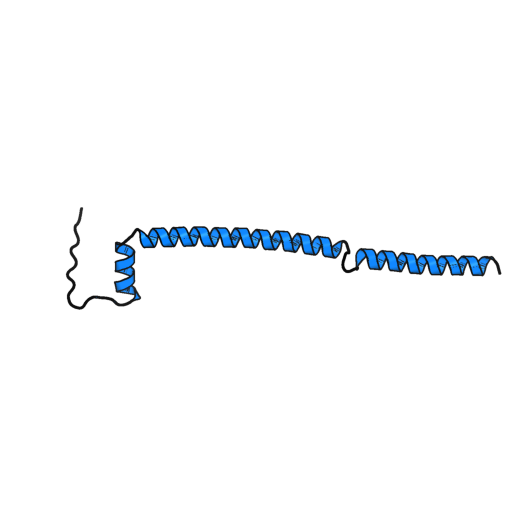 1.00 70.31 92 ILE A C 1
ATOM 771 O O . ILE A 1 92 ? -37.827 -1.746 33.793 1.00 70.31 92 ILE A O 1
ATOM 775 N N . LYS A 1 93 ? -39.634 -2.763 34.660 1.00 60.66 93 LYS A N 1
ATOM 776 C CA . LYS A 1 93 ? -40.382 -2.877 33.408 1.00 60.66 93 LYS A CA 1
ATOM 777 C C . LYS A 1 93 ? -41.134 -1.563 33.188 1.00 60.66 93 LYS A C 1
ATOM 779 O O . LYS A 1 93 ? -41.985 -1.231 34.009 1.00 60.66 93 LYS A O 1
ATOM 784 N N . ASN A 1 94 ? -40.793 -0.834 32.128 1.00 52.50 94 ASN A N 1
ATOM 785 C CA . ASN A 1 94 ? -41.585 0.299 31.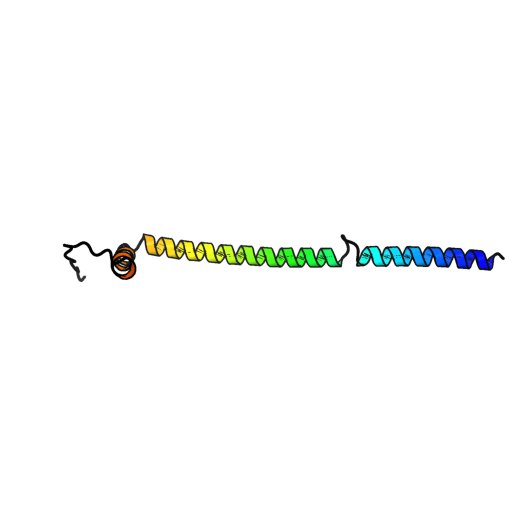642 1.00 52.50 94 ASN A CA 1
ATOM 786 C C . ASN A 1 94 ? -42.575 -0.192 30.581 1.00 52.50 94 ASN A C 1
ATOM 788 O O . ASN A 1 94 ? -42.159 -1.048 29.765 1.00 52.50 94 ASN A O 1
#

pLDDT: mean 80.98, std 11.55, range [52.5, 95.25]

Foldseek 3Di:
DVVVVVVVVVVVVVVVVVVVVCCQCVPPPHPVVVVVVVVVVVVVVVVVVVVVVVVVVVVVVVVVCVVPPVNVVVCCCPPVVPDPPDDDDDDDDD